Protein AF-A0A3S9F7J1-F1 (afdb_monomer_lite)

pLDDT: mean 92.74, std 8.63, range [50.84, 98.12]

Structure (mmCIF, N/CA/C/O backbone):
data_AF-A0A3S9F7J1-F1
#
_entry.id   AF-A0A3S9F7J1-F1
#
loop_
_atom_site.group_PDB
_atom_site.id
_atom_site.type_symbol
_atom_site.label_atom_id
_atom_site.label_alt_id
_atom_site.label_comp_id
_atom_site.label_asym_id
_atom_site.label_entity_id
_atom_site.label_seq_id
_atom_site.pdbx_PDB_ins_code
_atom_site.Cartn_x
_atom_site.Cartn_y
_atom_site.Cartn_z
_atom_site.occupancy
_atom_site.B_iso_or_equiv
_atom_site.auth_seq_id
_atom_site.auth_comp_id
_atom_site.auth_asym_id
_atom_site.auth_atom_id
_atom_site.pdbx_PDB_model_num
ATOM 1 N N . MET A 1 1 ? -1.482 7.443 15.688 1.00 50.84 1 MET A N 1
ATOM 2 C CA . MET A 1 1 ? -2.898 7.033 15.820 1.00 50.84 1 MET A CA 1
ATOM 3 C C . MET A 1 1 ? -3.447 6.658 14.438 1.00 50.84 1 MET A C 1
ATOM 5 O O . MET A 1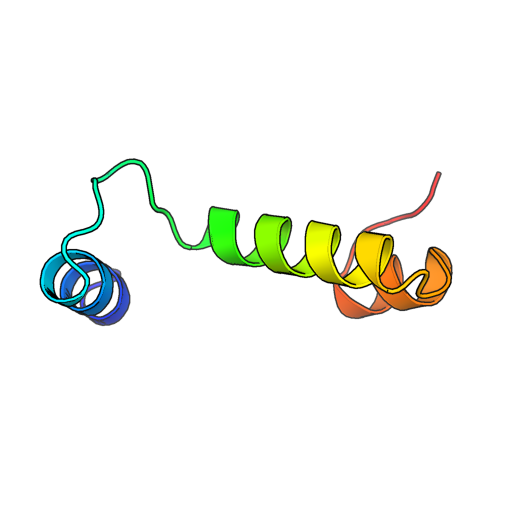 1 ? -3.780 7.558 13.682 1.00 50.84 1 MET A O 1
ATOM 9 N N . ARG A 1 2 ? -3.492 5.366 14.065 1.00 63.72 2 ARG A N 1
ATOM 10 C CA . ARG A 1 2 ? -4.074 4.873 12.788 1.00 63.72 2 ARG A CA 1
ATOM 11 C C . ARG A 1 2 ? -5.445 4.211 13.022 1.00 63.72 2 ARG A C 1
ATOM 13 O O . ARG A 1 2 ? -5.720 3.123 12.538 1.00 63.72 2 ARG A O 1
ATOM 20 N N . LYS A 1 3 ? -6.322 4.896 13.765 1.00 80.69 3 LYS A N 1
ATOM 21 C CA . LYS A 1 3 ? -7.589 4.337 14.278 1.00 80.69 3 LYS A CA 1
ATOM 22 C C . LYS A 1 3 ? -8.500 3.737 13.202 1.00 80.69 3 LYS A C 1
ATOM 24 O O . LYS A 1 3 ? -9.123 2.714 13.447 1.00 80.69 3 LYS A O 1
ATOM 29 N N . SER A 1 4 ? -8.584 4.359 12.026 1.00 91.06 4 SER A N 1
ATOM 30 C CA . SER A 1 4 ? -9.473 3.897 10.954 1.00 91.06 4 SER A CA 1
ATOM 31 C C . SER A 1 4 ? -9.017 2.578 10.330 1.00 91.06 4 SER A C 1
ATOM 33 O O . SER A 1 4 ? -9.842 1.700 10.098 1.00 91.06 4 SER A O 1
ATOM 35 N N . PHE A 1 5 ? -7.712 2.414 10.093 1.00 92.75 5 PHE A N 1
ATOM 36 C CA . PHE A 1 5 ? -7.169 1.170 9.552 1.00 92.75 5 PHE A CA 1
ATOM 37 C C . PHE A 1 5 ? -7.295 0.028 10.564 1.00 92.75 5 PHE A C 1
ATOM 39 O O . PHE A 1 5 ? -7.747 -1.055 10.203 1.00 92.75 5 PHE A O 1
ATOM 46 N N . ASP A 1 6 ? -6.966 0.287 11.832 1.00 93.31 6 ASP A N 1
ATOM 47 C CA . ASP A 1 6 ? -7.058 -0.722 12.891 1.00 93.31 6 ASP A CA 1
ATOM 48 C C . ASP A 1 6 ? -8.509 -1.192 13.081 1.00 93.31 6 ASP A C 1
ATOM 50 O O . ASP A 1 6 ? -8.764 -2.393 13.168 1.00 93.31 6 ASP A O 1
ATOM 54 N N . ALA A 1 7 ? -9.475 -0.266 13.051 1.00 94.88 7 ALA A N 1
ATOM 55 C CA . ALA A 1 7 ? -10.896 -0.601 13.094 1.00 94.88 7 ALA A CA 1
ATOM 56 C C . ALA A 1 7 ? -11.330 -1.456 11.890 1.00 94.88 7 ALA A C 1
ATOM 58 O O . ALA A 1 7 ? -12.016 -2.459 12.075 1.00 94.88 7 ALA A O 1
ATOM 59 N N . ALA A 1 8 ? -10.905 -1.103 10.672 1.00 95.31 8 ALA A N 1
ATOM 60 C CA . ALA A 1 8 ? -11.217 -1.875 9.468 1.00 95.31 8 ALA A CA 1
ATOM 61 C C . ALA A 1 8 ? -10.605 -3.287 9.506 1.00 95.31 8 ALA A C 1
ATOM 63 O O . ALA A 1 8 ? -11.277 -4.258 9.161 1.00 95.31 8 ALA A O 1
ATOM 64 N N . ARG A 1 9 ? -9.359 -3.422 9.982 1.00 95.81 9 ARG A N 1
ATOM 65 C CA . ARG A 1 9 ? -8.673 -4.711 10.171 1.00 95.81 9 ARG A CA 1
ATOM 66 C C . ARG A 1 9 ? -9.440 -5.618 11.135 1.00 95.81 9 ARG A C 1
ATOM 68 O O . ARG A 1 9 ? -9.674 -6.783 10.817 1.00 95.81 9 ARG A O 1
ATOM 75 N N . VAL A 1 10 ? -9.863 -5.075 12.279 1.00 96.31 10 VAL A N 1
ATOM 76 C CA . VAL A 1 10 ? -10.653 -5.809 13.282 1.00 96.31 10 VAL A CA 1
ATOM 77 C C . VAL A 1 10 ? -12.019 -6.208 12.721 1.00 96.31 10 VAL A C 1
ATOM 79 O O . VAL A 1 10 ? -12.416 -7.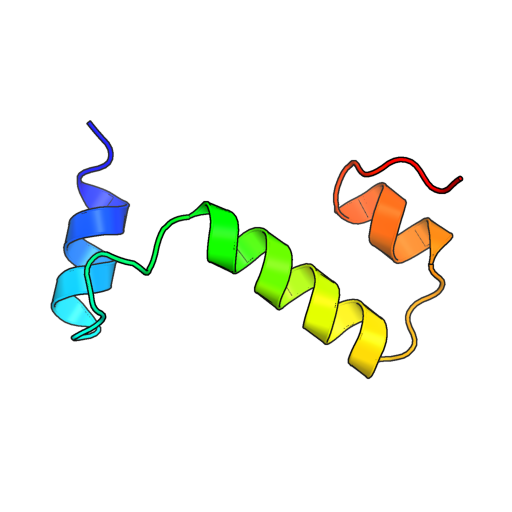362 12.864 1.00 96.31 10 VAL A O 1
ATOM 82 N N . GLN A 1 11 ? -12.717 -5.304 12.027 1.00 97.50 11 GLN A N 1
ATOM 83 C CA . GLN A 1 11 ? -13.999 -5.617 11.377 1.00 97.50 11 GLN A CA 1
ATOM 84 C C . GLN A 1 11 ? -13.862 -6.718 10.314 1.00 97.50 11 GLN A C 1
ATOM 86 O O . GLN A 1 11 ? -14.738 -7.573 10.197 1.00 97.50 11 GLN A O 1
ATOM 91 N N . ALA A 1 12 ? -12.741 -6.745 9.590 1.00 96.69 12 ALA A N 1
ATOM 92 C CA . ALA A 1 12 ? -12.407 -7.786 8.621 1.00 96.69 12 ALA A CA 1
ATOM 93 C C . ALA A 1 12 ? -11.897 -9.097 9.258 1.00 96.69 12 ALA A C 1
ATOM 95 O O . ALA A 1 12 ? -11.590 -10.036 8.526 1.00 96.69 12 ALA A O 1
ATOM 96 N N . LYS A 1 13 ? -11.813 -9.180 10.597 1.00 97.75 13 LYS A N 1
ATOM 97 C CA . LYS A 1 13 ? -11.293 -10.335 11.357 1.00 97.75 13 LYS A CA 1
ATOM 98 C C . LYS A 1 13 ? -9.861 -10.731 10.968 1.00 97.75 13 LYS A C 1
ATOM 100 O O . LYS A 1 13 ? -9.522 -11.911 10.943 1.00 97.75 13 LYS A O 1
ATOM 105 N N . LEU A 1 14 ? -9.024 -9.745 10.657 1.00 95.81 14 LEU A N 1
ATOM 106 C CA . LEU A 1 14 ? -7.624 -9.950 10.284 1.00 95.81 14 LEU A CA 1
ATOM 107 C C . LEU A 1 14 ? -6.702 -9.811 11.502 1.00 95.81 14 LEU A C 1
ATOM 109 O O . LEU A 1 14 ? -6.970 -8.997 12.388 1.00 95.81 14 LEU A O 1
ATOM 113 N N . GLY A 1 15 ? -5.607 -10.575 11.537 1.00 95.50 15 GLY A N 1
ATOM 114 C CA . GLY A 1 15 ? -4.615 -10.535 12.616 1.00 95.50 15 GLY A CA 1
ATOM 115 C C . GLY A 1 15 ? -3.778 -9.251 12.626 1.00 95.50 15 GLY A C 1
ATOM 116 O O . GLY A 1 15 ? -3.888 -8.413 11.729 1.00 95.50 15 GLY A O 1
ATOM 117 N N . GLU A 1 16 ? -3.007 -9.030 13.694 1.00 93.62 16 GLU A N 1
ATOM 118 C CA . GLU A 1 16 ? -2.214 -7.801 13.905 1.00 93.62 16 GLU A CA 1
ATOM 119 C C . GLU A 1 16 ? -1.035 -7.671 12.937 1.00 93.62 16 GLU A C 1
ATOM 121 O O . GLU A 1 16 ? -0.565 -6.564 12.668 1.00 93.62 16 GLU A O 1
ATOM 126 N N . GLU A 1 17 ? -0.612 -8.785 12.345 1.00 93.62 17 GLU A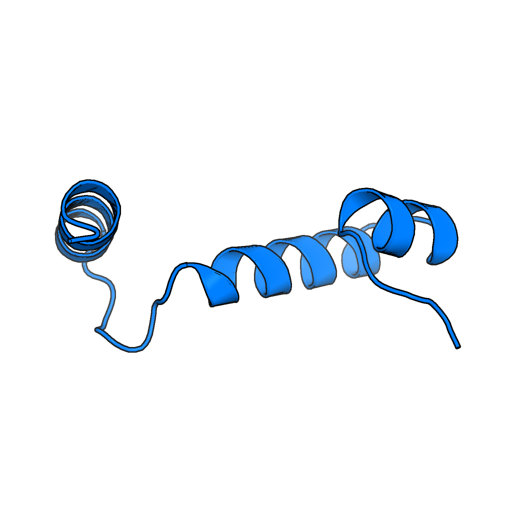 N 1
ATOM 127 C CA . GLU A 1 17 ? 0.369 -8.840 11.268 1.00 93.62 17 GLU A CA 1
ATOM 128 C C . GLU A 1 17 ? -0.088 -8.080 10.013 1.00 93.62 17 GLU A C 1
ATOM 130 O O . GLU A 1 17 ? 0.744 -7.630 9.217 1.00 93.62 17 GLU A O 1
ATOM 135 N N . VAL A 1 18 ? -1.401 -7.878 9.839 1.00 94.75 18 VAL A N 1
ATOM 136 C CA . VAL A 1 18 ? -1.944 -7.113 8.717 1.00 94.75 18 VAL A CA 1
ATOM 137 C C . VAL A 1 18 ? -1.760 -5.622 8.951 1.00 94.75 18 VAL A C 1
ATOM 139 O O . VAL A 1 18 ? -2.593 -4.946 9.550 1.00 94.75 18 VAL A O 1
ATOM 142 N N . THR A 1 19 ? -0.662 -5.094 8.416 1.00 94.50 19 THR A N 1
ATOM 143 C CA . THR A 1 19 ? -0.322 -3.667 8.457 1.00 94.50 19 THR A CA 1
ATOM 144 C C . THR A 1 19 ? -0.625 -2.971 7.123 1.00 94.50 19 THR A C 1
ATOM 146 O O . THR A 1 19 ? -0.685 -3.627 6.079 1.00 94.50 19 THR A O 1
ATOM 149 N N . PRO A 1 20 ? -0.735 -1.625 7.080 1.00 93.75 20 PRO A N 1
ATOM 150 C CA . PRO A 1 20 ? -0.943 -0.900 5.822 1.00 93.75 20 PRO A CA 1
ATOM 151 C C . PRO A 1 20 ? 0.132 -1.177 4.761 1.00 93.75 20 PRO A C 1
ATOM 153 O O . PRO A 1 20 ? -0.134 -1.080 3.565 1.00 93.75 20 PRO A O 1
ATOM 156 N N . HIS A 1 21 ? 1.347 -1.537 5.186 1.00 93.69 21 HIS A N 1
ATOM 157 C CA . HIS A 1 21 ? 2.442 -1.857 4.275 1.00 93.69 21 HIS A CA 1
ATOM 158 C C . HIS A 1 21 ? 2.157 -3.110 3.434 1.00 93.69 21 HIS A C 1
ATOM 160 O O . HIS A 1 21 ? 2.549 -3.164 2.269 1.00 93.69 21 HIS A O 1
ATOM 166 N N . ILE A 1 22 ? 1.395 -4.073 3.967 1.00 94.69 22 ILE A N 1
ATOM 167 C CA . ILE A 1 22 ? 0.994 -5.271 3.220 1.00 94.69 22 ILE A CA 1
ATOM 168 C C . ILE A 1 22 ? 0.158 -4.896 1.999 1.00 94.69 22 ILE A C 1
ATOM 170 O O . ILE A 1 22 ? 0.374 -5.463 0.936 1.00 94.69 22 ILE A O 1
ATOM 174 N N . LEU A 1 23 ? -0.710 -3.882 2.083 1.00 94.19 23 LEU A N 1
ATOM 175 C CA . LEU A 1 23 ? -1.507 -3.446 0.930 1.00 94.19 23 LEU A CA 1
ATOM 176 C C . LEU A 1 23 ? -0.633 -2.982 -0.243 1.00 94.19 23 LEU A C 1
ATOM 178 O O . LEU A 1 23 ? -0.952 -3.257 -1.402 1.00 94.19 23 LEU A O 1
ATOM 182 N N . ARG A 1 24 ? 0.498 -2.326 0.045 1.00 94.75 24 ARG A N 1
ATOM 183 C CA . ARG A 1 24 ? 1.474 -1.929 -0.979 1.00 94.75 24 ARG A CA 1
ATOM 184 C C . ARG A 1 24 ? 2.092 -3.155 -1.657 1.00 94.75 24 ARG A C 1
ATOM 186 O O . ARG A 1 24 ? 2.184 -3.174 -2.883 1.00 94.75 24 ARG A O 1
ATOM 193 N N . HIS A 1 25 ? 2.462 -4.178 -0.885 1.00 95.56 25 HIS A N 1
ATOM 194 C CA . HIS A 1 25 ? 2.986 -5.437 -1.424 1.00 95.56 25 HIS A CA 1
ATOM 195 C C . HIS A 1 25 ? 1.932 -6.224 -2.204 1.00 95.56 25 HIS A C 1
ATOM 197 O O . HIS A 1 25 ? 2.218 -6.679 -3.307 1.00 95.56 25 HIS A O 1
ATOM 203 N N . THR A 1 26 ? 0.701 -6.315 -1.702 1.00 96.88 26 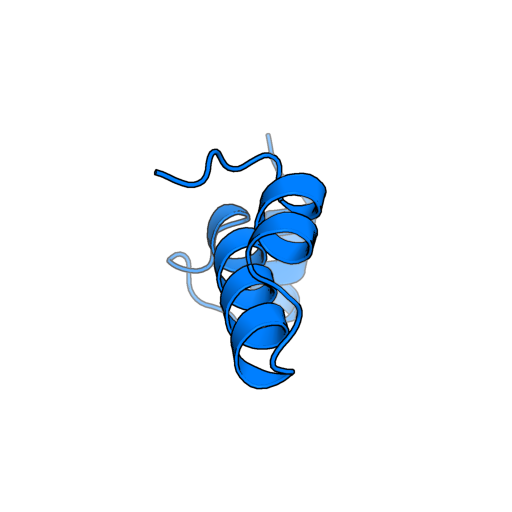THR A N 1
ATOM 204 C CA . THR A 1 26 ? -0.415 -6.960 -2.405 1.00 96.88 26 THR A CA 1
ATOM 205 C C . THR A 1 26 ? -0.655 -6.308 -3.764 1.00 96.88 26 THR A C 1
ATOM 207 O O . THR A 1 26 ? -0.760 -7.007 -4.772 1.00 96.88 26 THR A O 1
ATOM 210 N N . ARG A 1 27 ? -0.651 -4.968 -3.830 1.00 97.38 27 ARG A N 1
ATOM 211 C CA . ARG A 1 27 ? -0.747 -4.239 -5.103 1.00 97.38 27 ARG A CA 1
ATOM 212 C C . ARG A 1 27 ? 0.411 -4.582 -6.043 1.00 97.38 27 ARG A C 1
ATOM 214 O O . ARG A 1 27 ? 0.167 -4.811 -7.224 1.00 97.38 27 ARG A O 1
ATOM 221 N N . ALA A 1 28 ? 1.646 -4.631 -5.541 1.00 96.75 28 ALA A N 1
ATOM 222 C CA . ALA A 1 28 ? 2.805 -5.019 -6.346 1.00 96.75 28 ALA A CA 1
ATOM 223 C C . ALA A 1 28 ? 2.639 -6.430 -6.931 1.00 96.75 28 ALA A C 1
ATOM 225 O O . ALA A 1 28 ? 2.783 -6.608 -8.139 1.00 96.75 28 ALA A O 1
ATOM 226 N N . THR A 1 29 ? 2.231 -7.402 -6.110 1.00 97.06 29 THR A N 1
ATOM 227 C CA . THR A 1 29 ? 1.945 -8.775 -6.550 1.00 97.06 29 THR A CA 1
ATOM 228 C C . THR A 1 29 ? 0.899 -8.806 -7.661 1.00 97.06 29 THR A C 1
ATOM 230 O O . THR A 1 29 ? 1.110 -9.464 -8.677 1.00 97.06 29 THR A O 1
ATOM 233 N N . TRP A 1 30 ? -0.201 -8.064 -7.527 1.00 98.12 30 TRP A N 1
ATOM 234 C CA . TRP A 1 30 ? -1.252 -8.035 -8.550 1.00 98.12 30 TRP A CA 1
ATOM 235 C C . TRP A 1 30 ? -0.801 -7.406 -9.867 1.00 98.12 30 TRP A C 1
ATOM 237 O O . TRP A 1 30 ? -1.176 -7.894 -10.933 1.00 98.12 30 TRP A O 1
ATOM 247 N N . LEU A 1 31 ? 0.014 -6.350 -9.821 1.00 97.81 31 LEU A N 1
ATOM 248 C CA . LEU A 1 31 ? 0.583 -5.749 -11.031 1.00 97.81 31 LEU A CA 1
ATOM 249 C C . LEU A 1 31 ? 1.495 -6.742 -11.761 1.00 97.81 31 LEU A C 1
ATOM 251 O O . LEU A 1 31 ? 1.393 -6.881 -12.980 1.00 97.81 31 LEU A O 1
ATOM 255 N N . MET A 1 32 ? 2.319 -7.484 -11.015 1.00 95.94 32 MET A N 1
ATOM 256 C CA . MET A 1 32 ? 3.182 -8.522 -11.586 1.00 95.94 32 MET A CA 1
ATOM 257 C C . MET A 1 32 ? 2.368 -9.689 -12.161 1.00 95.94 32 MET A C 1
ATOM 259 O O . MET A 1 32 ? 2.622 -10.120 -13.283 1.00 95.94 32 MET A O 1
ATOM 263 N N . GLN A 1 33 ? 1.335 -10.157 -11.452 1.00 98.00 33 GLN A N 1
ATOM 264 C CA . GLN A 1 33 ? 0.434 -11.217 -11.931 1.00 98.00 33 GLN A CA 1
ATOM 265 C C . GLN A 1 33 ? -0.299 -10.825 -13.220 1.00 98.00 33 GLN A C 1
ATOM 267 O O . GLN A 1 33 ? -0.513 -11.664 -14.094 1.00 98.00 33 GLN A O 1
ATOM 272 N N . ARG A 1 34 ? -0.649 -9.543 -13.367 1.00 97.88 34 ARG A N 1
ATOM 273 C CA . ARG A 1 34 ? -1.262 -8.986 -14.583 1.00 97.88 34 ARG A CA 1
ATOM 274 C C . ARG A 1 34 ? -0.259 -8.685 -15.699 1.00 97.88 34 ARG A C 1
ATOM 276 O O . ARG A 1 34 ? -0.674 -8.191 -16.741 1.00 97.88 34 ARG A O 1
ATOM 283 N N . ARG A 1 35 ? 1.032 -8.985 -15.503 1.00 96.94 35 ARG A N 1
ATOM 284 C CA . ARG A 1 35 ? 2.122 -8.709 -16.455 1.00 96.94 35 ARG A CA 1
ATOM 285 C C . ARG A 1 35 ? 2.207 -7.235 -16.865 1.00 96.94 35 ARG A C 1
ATOM 287 O O . ARG A 1 35 ? 2.551 -6.925 -18.002 1.00 96.94 35 ARG A O 1
ATOM 294 N N . VAL A 1 36 ? 1.894 -6.327 -15.941 1.00 97.31 36 VAL A N 1
ATOM 295 C CA . VAL A 1 36 ? 2.118 -4.892 -16.154 1.00 97.31 36 VAL A CA 1
ATOM 296 C C . VAL A 1 36 ? 3.625 -4.664 -16.324 1.00 97.31 36 VAL A C 1
ATOM 298 O O . VAL A 1 36 ? 4.394 -5.243 -15.547 1.00 97.31 36 VAL A O 1
ATOM 301 N N . PRO A 1 37 ? 4.067 -3.845 -17.298 1.00 96.62 37 PRO A N 1
ATOM 302 C CA . PRO A 1 37 ? 5.479 -3.523 -17.456 1.00 96.62 37 PRO A CA 1
ATOM 303 C C . PRO A 1 37 ? 6.095 -3.049 -16.137 1.00 96.62 37 PRO A C 1
ATOM 305 O O . PRO A 1 37 ? 5.507 -2.249 -15.407 1.00 96.62 37 PRO A O 1
ATOM 308 N N . ILE A 1 38 ? 7.289 -3.555 -15.816 1.00 93.94 38 ILE A N 1
ATOM 309 C CA . ILE A 1 38 ? 7.923 -3.317 -14.511 1.00 93.94 38 ILE A CA 1
ATOM 310 C C . ILE A 1 38 ? 8.142 -1.826 -14.232 1.00 93.94 38 ILE A C 1
ATOM 312 O O . ILE A 1 38 ? 7.963 -1.390 -13.099 1.00 93.94 38 ILE A O 1
ATOM 316 N N . TRP A 1 39 ? 8.447 -1.043 -15.269 1.00 94.88 39 TRP A N 1
ATOM 317 C CA . TRP A 1 39 ? 8.612 0.407 -15.187 1.00 94.88 39 TRP A CA 1
ATOM 318 C C . TRP A 1 39 ? 7.317 1.118 -14.781 1.00 94.88 39 TRP A C 1
ATOM 320 O O . TRP A 1 39 ? 7.341 1.945 -13.871 1.00 94.88 39 TRP A O 1
ATOM 330 N N . ASP A 1 40 ? 6.179 0.734 -15.361 1.00 95.94 40 ASP A N 1
ATOM 331 C CA . ASP A 1 40 ? 4.867 1.301 -15.020 1.00 95.94 40 ASP A CA 1
ATOM 332 C C . ASP A 1 40 ? 4.438 0.894 -13.607 1.00 95.94 40 ASP A C 1
ATOM 334 O O . ASP A 1 40 ? 3.945 1.702 -12.810 1.00 95.94 40 ASP A O 1
ATOM 338 N N . ALA A 1 41 ? 4.662 -0.375 -13.258 1.00 95.94 41 ALA A N 1
ATOM 339 C CA . ALA A 1 41 ? 4.362 -0.880 -11.929 1.00 95.94 41 ALA A CA 1
ATOM 340 C C . ALA A 1 41 ? 5.195 -0.153 -10.861 1.00 95.94 41 ALA A C 1
ATOM 342 O O . ALA A 1 41 ? 4.630 0.347 -9.885 1.00 95.94 41 ALA A O 1
ATOM 343 N N . ALA A 1 42 ? 6.507 -0.039 -11.072 1.00 94.56 42 ALA A N 1
ATOM 344 C CA . ALA A 1 42 ? 7.432 0.631 -10.169 1.00 94.56 42 ALA A CA 1
ATOM 345 C C . ALA A 1 42 ? 7.148 2.135 -10.066 1.00 94.56 42 ALA A C 1
ATOM 347 O O . ALA A 1 42 ? 7.045 2.646 -8.950 1.00 94.56 42 ALA A O 1
ATOM 348 N N . GLY A 1 43 ? 6.903 2.817 -11.190 1.00 95.12 43 GLY A N 1
ATOM 349 C CA . GLY A 1 43 ? 6.508 4.227 -11.213 1.00 95.12 43 GLY A CA 1
ATOM 350 C C . GLY A 1 43 ? 5.228 4.478 -10.418 1.00 95.12 43 GLY A C 1
ATOM 351 O O . GLY A 1 43 ? 5.198 5.337 -9.539 1.00 95.12 43 GLY A O 1
ATOM 352 N N . SER A 1 44 ? 4.197 3.651 -10.620 1.00 94.25 44 SER A N 1
ATOM 353 C CA . SER A 1 44 ? 2.935 3.785 -9.879 1.00 94.25 44 SER A CA 1
ATOM 354 C C . SER A 1 44 ? 3.047 3.441 -8.387 1.00 94.25 44 SER A C 1
ATOM 356 O O . SER A 1 44 ? 2.214 3.866 -7.588 1.00 94.25 44 SER A O 1
ATOM 358 N N . LEU A 1 45 ? 4.038 2.634 -7.998 1.00 94.06 45 LEU A N 1
ATOM 359 C CA . LEU A 1 45 ? 4.332 2.330 -6.599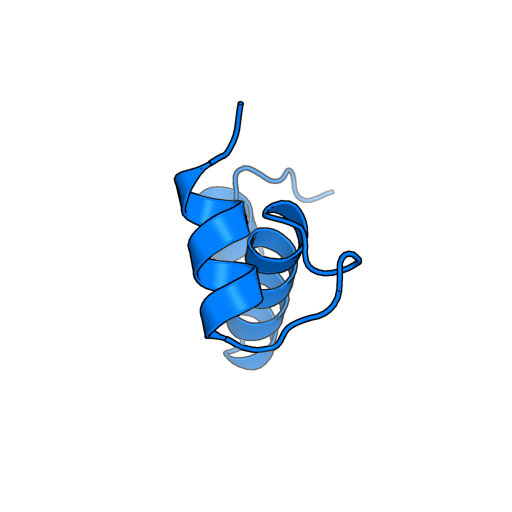 1.00 94.06 45 LEU A CA 1
ATOM 360 C C . LEU A 1 45 ? 5.293 3.358 -5.985 1.00 94.06 45 LEU A C 1
ATOM 362 O O . LEU A 1 45 ? 5.413 3.394 -4.765 1.00 94.06 45 LEU A O 1
ATOM 366 N N . GLY A 1 46 ? 5.981 4.192 -6.765 1.00 93.50 46 GLY A N 1
ATOM 367 C CA . GLY A 1 46 ? 7.100 4.995 -6.264 1.00 93.50 46 GLY A CA 1
ATOM 368 C C . GLY A 1 46 ? 8.259 4.107 -5.798 1.00 93.50 46 GL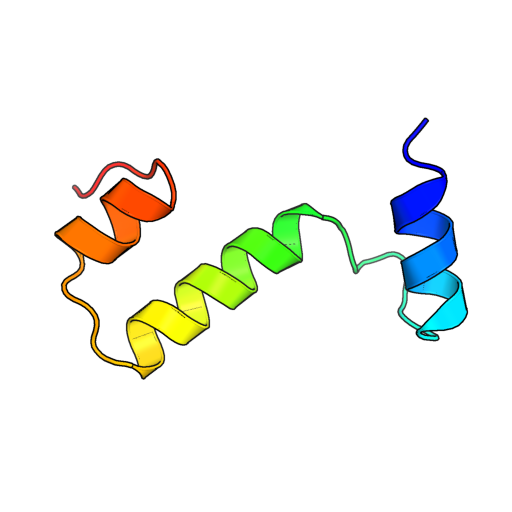Y A C 1
ATOM 369 O O . GLY A 1 46 ? 8.753 4.258 -4.682 1.00 93.50 46 GLY A O 1
ATOM 370 N N . MET A 1 47 ? 8.609 3.098 -6.595 1.00 92.12 47 MET A N 1
ATOM 371 C CA . MET A 1 47 ? 9.765 2.221 -6.401 1.00 92.12 47 MET A CA 1
ATOM 372 C C . MET A 1 47 ? 10.780 2.475 -7.514 1.00 92.12 47 MET A C 1
ATOM 374 O O . MET A 1 47 ? 10.398 2.727 -8.653 1.00 92.12 47 MET A O 1
ATOM 378 N N . THR A 1 48 ? 12.066 2.363 -7.198 1.00 89.06 48 THR A N 1
ATOM 379 C CA . THR A 1 48 ? 13.136 2.434 -8.198 1.00 89.06 48 THR A CA 1
ATOM 380 C C . THR A 1 48 ? 13.404 1.041 -8.755 1.00 89.06 48 THR A C 1
ATOM 382 O O . THR A 1 48 ? 13.584 0.093 -7.987 1.00 89.06 48 THR A O 1
ATOM 385 N N . VAL A 1 49 ? 13.432 0.917 -10.081 1.00 85.00 49 VAL A N 1
ATOM 386 C CA . VAL A 1 49 ? 13.909 -0.292 -10.768 1.00 85.00 49 VAL A CA 1
ATOM 387 C C . VAL A 1 49 ? 15.438 -0.227 -10.827 1.00 85.00 49 VAL A C 1
ATOM 389 O O . VAL A 1 49 ? 15.987 0.847 -11.071 1.00 85.00 49 VAL A O 1
ATOM 392 N N . LYS A 1 50 ? 16.110 -1.345 -10.539 1.00 71.00 50 LYS A N 1
ATOM 393 C CA . LYS A 1 50 ? 17.567 -1.483 -10.674 1.00 71.00 50 LYS A CA 1
ATOM 394 C C . LYS A 1 50 ? 17.939 -1.972 -12.064 1.00 71.00 50 LYS A C 1
ATOM 396 O O . LYS A 1 50 ? 17.150 -2.773 -12.610 1.00 71.00 50 LYS A O 1
#

Foldseek 3Di:
DPVVVVVVCVVVVHDPVDDPVVVLVVQLVVCVVVVPPPVVSCVVSVHDDD

Secondary structure (DSSP, 8-state):
--HHHHHHHHHTT--TT--HHHHHHHHHHHHHHTT--HHHHHHHHT----

Sequence (50 aa):
MRKSFDAARVQAKLGEEVTPHILRHTRATWLMQRRVPIWDAAGSLGMTVK

Radius of gyration: 13.76 Å; chains: 1; bounding box: 32×18×33 Å